Protein AF-A0AAW5NQK2-F1 (afdb_monomer_lite)

Foldseek 3Di:
DAEAEDEDAWEFQDDLVRLLVLLVVQQVPDPWKDKLVVSQVSSVVVSVVVVRTPDDPPYDYPHYGHHVVVSVSNVVSVVVCVVVQQKDWDPVDDLCNDPHRNITMITGD

Sequence (109 aa):
MIHKYGITPLAVSYTDVELKNKISNFIDLSDNEVTYKRLCHYILNEAKKEGKLKKEANTEYSEIEMLPSDATKISRILWQKIWDKEIFIDFNKNPYSSNYPNDTVFIKY

Organism: NCBI:txid674529

pLDDT: mean 90.61, std 10.1, range [53.88, 97.75]

Structure (mmCIF, N/CA/C/O backbone):
data_AF-A0AAW5NQK2-F1
#
_entry.id   AF-A0AAW5NQK2-F1
#
loop_
_atom_site.group_PDB
_atom_site.id
_atom_site.type_symbol
_atom_site.label_atom_id
_atom_site.label_alt_id
_atom_site.label_comp_id
_atom_site.label_asym_id
_atom_site.label_entity_id
_atom_site.label_seq_id
_atom_site.pdbx_PDB_ins_code
_atom_site.Cartn_x
_atom_site.Cartn_y
_atom_site.Cartn_z
_atom_site.occupancy
_atom_site.B_iso_or_equiv
_atom_site.auth_seq_id
_atom_site.auth_comp_id
_atom_site.auth_asym_id
_atom_site.auth_atom_id
_atom_site.pdbx_PDB_model_num
ATOM 1 N N . MET A 1 1 ? -20.241 12.219 22.032 1.00 82.31 1 MET A N 1
ATOM 2 C CA . MET A 1 1 ? -19.160 12.151 21.032 1.00 82.31 1 MET A CA 1
ATOM 3 C C . MET A 1 1 ? -17.846 12.053 21.790 1.00 82.31 1 MET A C 1
ATOM 5 O O . MET A 1 1 ? -17.588 12.903 22.633 1.00 82.31 1 MET A O 1
ATOM 9 N N . ILE A 1 2 ? -17.103 10.968 21.593 1.00 91.94 2 ILE A N 1
ATOM 10 C CA . ILE A 1 2 ? -15.819 10.687 22.245 1.00 91.94 2 ILE A CA 1
ATOM 11 C C . ILE A 1 2 ? -14.708 11.234 21.347 1.00 91.94 2 ILE A C 1
ATOM 13 O O . ILE A 1 2 ? -14.756 11.035 20.138 1.00 91.94 2 ILE A O 1
ATOM 17 N N . HIS A 1 3 ? -13.708 11.893 21.929 1.00 92.06 3 HIS A N 1
ATOM 18 C CA . HIS A 1 3 ? -12.531 12.365 21.201 1.00 92.06 3 HIS A CA 1
ATOM 19 C C . HIS A 1 3 ? -11.313 11.555 21.640 1.00 92.06 3 HIS A C 1
ATOM 21 O O . HIS A 1 3 ? -11.008 11.493 22.832 1.00 92.06 3 HIS A O 1
ATOM 27 N N . LYS A 1 4 ? -10.627 10.925 20.684 1.00 92.81 4 LYS A N 1
ATOM 28 C CA . LYS A 1 4 ? -9.348 10.248 20.911 1.00 92.81 4 LYS A CA 1
ATOM 29 C C . LYS A 1 4 ? -8.211 11.117 20.397 1.00 92.81 4 LYS A C 1
ATOM 31 O O . LYS A 1 4 ? -8.170 11.465 19.217 1.00 92.81 4 LYS A O 1
ATOM 36 N N . TYR A 1 5 ? -7.307 11.442 21.313 1.00 91.06 5 TYR A N 1
ATOM 37 C CA . TYR A 1 5 ? -6.113 12.230 21.048 1.00 91.06 5 TYR A CA 1
ATOM 38 C C . TYR A 1 5 ? -4.902 11.312 20.868 1.00 91.06 5 TYR A C 1
ATOM 40 O O . TYR A 1 5 ? -4.761 10.320 21.583 1.00 91.06 5 TYR A O 1
ATOM 48 N N . GLY A 1 6 ? -4.034 11.670 19.926 1.00 92.25 6 GLY A N 1
ATOM 49 C CA . GLY A 1 6 ? -2.873 10.879 19.520 1.00 92.25 6 GLY A CA 1
ATOM 50 C C . GLY A 1 6 ? -3.141 10.001 18.297 1.00 92.25 6 GLY A C 1
ATOM 51 O O . GLY A 1 6 ? -4.243 9.979 17.742 1.00 92.25 6 GLY A O 1
ATOM 52 N N . ILE A 1 7 ? -2.101 9.285 17.871 1.00 92.38 7 ILE A N 1
ATOM 53 C CA . ILE A 1 7 ? -2.146 8.403 16.704 1.00 92.38 7 ILE A CA 1
ATOM 54 C C . ILE A 1 7 ? -2.948 7.153 17.055 1.00 92.38 7 ILE A C 1
ATOM 56 O O . ILE A 1 7 ? -2.604 6.417 17.979 1.00 92.38 7 ILE A O 1
ATOM 60 N N . THR A 1 8 ? -4.023 6.907 16.306 1.00 94.38 8 THR A N 1
ATOM 61 C CA . THR A 1 8 ? -4.815 5.682 16.442 1.00 94.38 8 THR A CA 1
ATOM 62 C C . THR A 1 8 ? -4.694 4.822 15.181 1.00 94.38 8 THR A C 1
ATOM 64 O O . THR A 1 8 ? -5.105 5.271 14.106 1.00 94.38 8 THR A O 1
ATOM 67 N N . PRO A 1 9 ? -4.215 3.570 15.285 1.00 94.50 9 PRO A N 1
ATOM 68 C CA . PRO A 1 9 ? -4.229 2.644 14.164 1.00 94.50 9 PRO A CA 1
ATOM 69 C C . PRO A 1 9 ? -5.651 2.150 13.894 1.00 94.50 9 PRO A C 1
ATOM 71 O O . PRO A 1 9 ? -6.292 1.554 14.762 1.00 94.50 9 PRO A O 1
ATOM 74 N N . LEU A 1 10 ? -6.147 2.369 12.675 1.00 95.88 10 LEU A N 1
ATOM 75 C CA . LEU A 1 10 ? -7.465 1.910 12.239 1.00 95.88 10 LEU A CA 1
ATOM 76 C C . LEU A 1 10 ? -7.356 0.980 11.034 1.00 95.88 10 LEU A C 1
ATOM 78 O O . LEU A 1 10 ? -6.555 1.187 10.121 1.00 95.88 10 LEU A O 1
ATOM 82 N N . ALA A 1 11 ? -8.205 -0.047 11.026 1.00 95.88 11 ALA A N 1
ATOM 83 C CA . ALA A 1 11 ? -8.303 -0.963 9.901 1.00 95.88 11 ALA A CA 1
ATOM 84 C C . ALA A 1 11 ? -9.070 -0.324 8.739 1.00 95.88 11 ALA A C 1
ATOM 86 O O . ALA A 1 11 ? -10.113 0.314 8.943 1.00 95.88 11 ALA A O 1
ATOM 87 N N . VAL A 1 12 ? -8.607 -0.579 7.519 1.00 96.75 12 VAL A N 1
ATOM 88 C CA . VAL A 1 12 ? -9.392 -0.323 6.309 1.00 96.75 12 VAL A CA 1
ATOM 89 C C . VAL A 1 12 ? -10.301 -1.522 6.031 1.00 96.75 12 VAL A C 1
ATOM 91 O O . VAL A 1 12 ? -9.955 -2.675 6.274 1.00 96.75 12 VAL A O 1
ATOM 94 N N . SER A 1 13 ? -11.506 -1.260 5.538 1.00 96.56 13 SER A N 1
ATOM 95 C CA . SER A 1 13 ? -12.517 -2.287 5.237 1.00 96.56 13 SER A CA 1
ATOM 96 C C . SER A 1 13 ? -12.583 -2.660 3.755 1.00 96.56 13 SER A C 1
ATOM 98 O O . SER A 1 13 ? -13.538 -3.302 3.327 1.00 96.56 13 SER A O 1
ATOM 100 N N . TYR A 1 14 ? -11.566 -2.281 2.978 1.00 97.19 14 TYR A N 1
ATOM 101 C CA . TYR A 1 14 ? -11.454 -2.683 1.582 1.00 97.19 14 TYR A CA 1
ATOM 102 C C . TYR A 1 14 ? -11.354 -4.198 1.440 1.00 97.19 14 TYR A C 1
ATOM 104 O O . TYR A 1 14 ? -10.628 -4.862 2.185 1.00 97.19 14 TYR A O 1
ATOM 112 N N . THR A 1 15 ? -12.040 -4.727 0.433 1.00 96.19 15 THR A N 1
ATOM 113 C CA . THR A 1 15 ? -11.758 -6.080 -0.057 1.00 96.19 15 THR A CA 1
ATOM 114 C C . THR A 1 15 ? -10.410 -6.111 -0.784 1.00 96.19 15 THR A C 1
ATOM 116 O O . THR A 1 15 ? -9.902 -5.075 -1.219 1.00 96.19 15 THR A O 1
ATOM 119 N N . ASP A 1 16 ? -9.844 -7.303 -0.983 1.00 94.44 16 ASP A N 1
ATOM 120 C CA . ASP A 1 16 ? -8.587 -7.460 -1.727 1.00 94.44 16 ASP A CA 1
ATOM 121 C C . ASP A 1 16 ? -8.676 -6.891 -3.154 1.00 94.44 16 ASP A C 1
ATOM 123 O O . ASP A 1 16 ? -7.715 -6.301 -3.644 1.00 94.44 16 ASP A O 1
ATOM 127 N N . VAL A 1 17 ? -9.832 -7.027 -3.815 1.00 96.31 17 VAL A N 1
ATOM 128 C CA . VAL A 1 17 ? -10.067 -6.487 -5.165 1.00 96.31 17 VAL A CA 1
ATOM 129 C C . VAL A 1 17 ? -10.066 -4.960 -5.147 1.00 96.31 17 VAL A C 1
ATOM 131 O O . VAL A 1 17 ? -9.386 -4.331 -5.953 1.00 96.31 17 VAL A O 1
ATOM 134 N N . GLU A 1 18 ? -10.777 -4.348 -4.201 1.00 97.50 18 GLU A N 1
ATOM 135 C CA . GLU A 1 18 ? -10.813 -2.889 -4.066 1.00 97.50 18 GLU A CA 1
ATOM 136 C C . GLU A 1 18 ? -9.434 -2.317 -3.746 1.00 97.50 18 GLU A C 1
ATOM 138 O O . GLU A 1 18 ? -9.036 -1.302 -4.318 1.00 97.50 18 GLU A O 1
ATOM 143 N N . LEU A 1 19 ? -8.688 -2.990 -2.866 1.00 97.06 19 LEU A N 1
ATOM 144 C CA . LEU A 1 19 ? -7.342 -2.578 -2.498 1.00 97.06 19 LEU A CA 1
ATOM 145 C C . LEU A 1 19 ? -6.394 -2.661 -3.702 1.00 97.06 19 LEU A C 1
ATOM 147 O O . LEU A 1 19 ? -5.673 -1.702 -3.971 1.00 97.06 19 LEU A O 1
ATOM 151 N N . LYS A 1 20 ? -6.443 -3.753 -4.479 1.00 97.38 20 LYS A N 1
ATOM 152 C CA . LYS A 1 20 ? -5.677 -3.898 -5.731 1.00 97.38 20 LYS A CA 1
ATOM 153 C C . LYS A 1 20 ? -6.019 -2.815 -6.751 1.00 97.38 20 LYS A C 1
ATOM 155 O O . LYS A 1 20 ? -5.105 -2.237 -7.340 1.00 97.38 20 LYS A O 1
ATOM 160 N N . ASN A 1 21 ? -7.303 -2.510 -6.932 1.00 97.62 21 ASN A N 1
ATOM 161 C CA . ASN A 1 21 ? -7.746 -1.469 -7.860 1.00 97.62 21 ASN A CA 1
ATOM 162 C C . ASN A 1 21 ? -7.241 -0.091 -7.421 1.00 97.62 21 ASN A C 1
ATOM 164 O O . ASN A 1 21 ? -6.701 0.649 -8.233 1.00 97.62 21 ASN A O 1
ATOM 168 N N . LYS A 1 22 ? -7.328 0.238 -6.127 1.00 97.62 22 LYS A N 1
ATOM 169 C CA . LYS A 1 22 ? -6.817 1.511 -5.596 1.00 97.62 22 LYS A CA 1
ATOM 170 C C . LYS A 1 22 ? -5.304 1.641 -5.720 1.00 97.62 22 LYS A C 1
ATOM 172 O O . LYS A 1 22 ? -4.824 2.711 -6.079 1.00 97.62 22 LYS A O 1
ATOM 177 N N . ILE A 1 23 ? -4.562 0.565 -5.455 1.00 97.56 23 ILE A N 1
ATOM 178 C CA . ILE A 1 23 ? -3.108 0.542 -5.650 1.00 97.56 23 ILE A CA 1
ATOM 179 C C . ILE A 1 23 ? -2.769 0.754 -7.129 1.00 97.56 23 ILE A C 1
ATOM 181 O O . ILE A 1 23 ? -1.903 1.566 -7.430 1.00 97.56 23 ILE A O 1
ATOM 185 N N . SER A 1 24 ? -3.468 0.074 -8.041 1.00 96.50 24 SER A N 1
ATOM 186 C CA . SER A 1 24 ? -3.246 0.219 -9.487 1.00 96.50 24 SER A CA 1
ATOM 187 C C . SER A 1 24 ? -3.558 1.640 -9.955 1.00 96.50 24 SER A C 1
ATOM 189 O O . SER A 1 24 ? -2.687 2.281 -10.522 1.00 96.50 24 SER A O 1
ATOM 191 N N . ASN A 1 25 ? -4.714 2.193 -9.574 1.00 96.19 25 ASN A N 1
ATOM 192 C CA . ASN A 1 25 ? -5.080 3.575 -9.894 1.00 96.19 25 ASN A CA 1
ATOM 193 C C . ASN A 1 25 ? -4.042 4.586 -9.382 1.00 96.19 25 ASN A C 1
ATOM 195 O O . ASN A 1 25 ? -3.702 5.534 -10.083 1.00 96.19 25 ASN A O 1
ATOM 199 N N . PHE A 1 26 ? -3.532 4.405 -8.158 1.00 96.31 26 PHE A N 1
ATOM 200 C CA . PHE A 1 26 ? -2.491 5.277 -7.613 1.00 96.31 26 PHE A CA 1
ATOM 201 C C . PHE A 1 26 ? -1.194 5.199 -8.421 1.00 96.31 26 PHE A C 1
ATOM 203 O O . PHE A 1 26 ? -0.581 6.230 -8.700 1.00 96.31 26 PHE A O 1
ATOM 210 N N . ILE A 1 27 ? -0.778 3.983 -8.786 1.00 95.12 27 ILE A N 1
ATOM 211 C CA . ILE A 1 27 ? 0.393 3.770 -9.635 1.00 95.12 27 ILE A CA 1
ATOM 212 C C . ILE A 1 27 ? 0.156 4.455 -10.981 1.00 95.12 27 ILE A C 1
ATOM 214 O O . ILE A 1 27 ? 0.954 5.308 -11.348 1.00 95.12 27 ILE A O 1
ATOM 218 N N . ASP A 1 28 ? -0.955 4.188 -11.666 1.00 93.00 28 ASP A N 1
ATOM 219 C CA . ASP A 1 28 ? -1.267 4.742 -12.990 1.00 93.00 28 ASP A CA 1
ATOM 220 C C . ASP A 1 28 ? -1.237 6.275 -13.010 1.00 93.00 28 ASP A C 1
ATOM 222 O O . ASP A 1 28 ? -0.613 6.858 -13.895 1.00 93.00 28 ASP A O 1
ATOM 226 N N . LEU A 1 29 ? -1.806 6.921 -11.987 1.00 92.00 29 LEU A N 1
ATOM 227 C CA . LEU A 1 29 ? -1.824 8.381 -11.833 1.00 92.00 29 LEU A CA 1
ATOM 228 C C . LEU A 1 29 ? -0.470 8.997 -11.437 1.0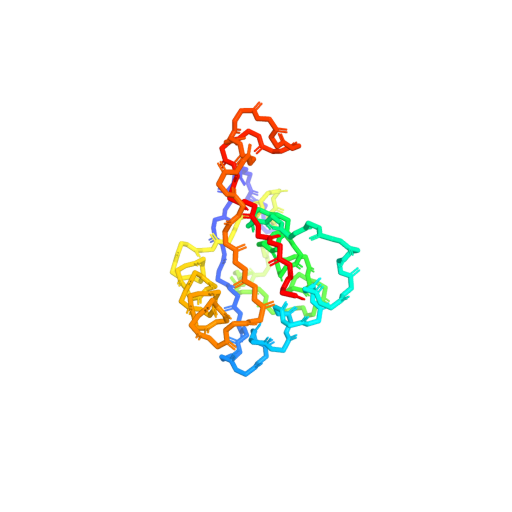0 92.00 29 LEU A C 1
ATOM 230 O O . LEU A 1 29 ? -0.329 10.217 -11.470 1.00 92.00 29 LEU A O 1
ATOM 234 N N . SER A 1 30 ? 0.506 8.197 -11.005 1.00 88.88 30 SER A N 1
ATOM 235 C CA . SER A 1 30 ? 1.819 8.703 -10.592 1.00 88.88 30 SER A CA 1
ATOM 236 C C . SER A 1 30 ? 2.721 8.913 -11.806 1.00 88.88 30 SER A C 1
ATOM 238 O O . SER A 1 30 ? 2.931 7.977 -12.567 1.00 88.88 30 SER A O 1
ATOM 240 N N . ASP A 1 31 ? 3.301 10.102 -11.973 1.00 79.00 31 ASP A N 1
ATOM 241 C CA . ASP A 1 31 ? 4.048 10.431 -13.197 1.00 79.00 31 ASP A CA 1
ATOM 242 C C . ASP A 1 31 ? 5.282 9.544 -13.428 1.00 79.00 31 ASP A C 1
ATOM 244 O O . ASP A 1 31 ? 5.496 9.118 -14.553 1.00 79.00 31 ASP A O 1
ATOM 248 N N . ASN A 1 32 ? 6.070 9.231 -12.387 1.00 73.06 32 ASN A N 1
ATOM 249 C CA . ASN A 1 32 ? 7.264 8.368 -12.504 1.00 73.06 32 ASN A CA 1
ATOM 250 C C . ASN A 1 32 ? 7.616 7.616 -11.209 1.00 73.06 32 ASN A C 1
ATOM 252 O O . ASN A 1 32 ? 7.997 6.450 -11.254 1.00 73.06 32 ASN A O 1
ATOM 256 N N . GLU A 1 33 ? 7.482 8.270 -10.051 1.00 87.50 33 GLU A N 1
ATOM 257 C CA . GLU A 1 33 ? 7.878 7.708 -8.755 1.00 87.50 33 GLU A CA 1
ATOM 258 C C . GLU A 1 33 ? 6.658 7.422 -7.873 1.00 87.50 33 GLU A C 1
ATOM 260 O O . GLU A 1 33 ? 5.868 8.315 -7.544 1.00 87.50 33 GLU A O 1
ATOM 265 N N . VAL A 1 34 ? 6.547 6.173 -7.431 1.00 90.62 34 VAL A N 1
ATOM 266 C CA . VAL A 1 34 ? 5.571 5.708 -6.445 1.00 90.62 34 VAL A CA 1
ATOM 267 C C . VAL A 1 34 ? 6.315 5.457 -5.144 1.00 90.62 34 VAL A C 1
ATOM 269 O O . VAL A 1 34 ? 7.224 4.640 -5.105 1.00 90.62 34 VAL A O 1
ATOM 272 N N . THR A 1 35 ? 5.940 6.129 -4.056 1.00 91.69 35 THR A N 1
ATOM 273 C CA . THR A 1 35 ? 6.535 5.846 -2.740 1.00 91.69 35 THR A CA 1
ATOM 274 C C . THR A 1 35 ? 5.558 5.089 -1.851 1.00 91.69 35 THR A C 1
ATOM 276 O O . THR A 1 35 ? 4.343 5.324 -1.908 1.00 91.69 35 THR A O 1
ATOM 279 N N . TYR A 1 36 ? 6.071 4.174 -1.026 1.00 92.94 36 TYR A N 1
ATOM 280 C CA . TYR A 1 36 ? 5.239 3.341 -0.159 1.00 92.94 36 TYR A CA 1
ATOM 281 C C . TYR A 1 36 ? 4.395 4.186 0.804 1.00 92.94 36 TYR A C 1
ATOM 283 O O . TYR A 1 36 ? 3.186 3.968 0.919 1.00 92.94 36 TYR A O 1
ATOM 291 N N . LYS A 1 37 ? 4.982 5.203 1.450 1.00 91.25 37 LYS A N 1
ATOM 292 C CA . LYS A 1 37 ? 4.226 6.069 2.372 1.00 91.25 37 LYS A CA 1
ATOM 293 C C . LYS A 1 37 ? 3.149 6.878 1.656 1.00 91.25 37 LYS A C 1
ATOM 295 O O . LYS A 1 37 ? 2.041 6.981 2.182 1.00 91.25 37 LYS A O 1
ATOM 300 N N . ARG A 1 38 ? 3.417 7.411 0.453 1.00 91.94 38 ARG A N 1
ATOM 301 C CA . ARG A 1 38 ? 2.391 8.128 -0.333 1.00 91.94 38 ARG A CA 1
ATOM 302 C C . ARG A 1 38 ? 1.233 7.211 -0.703 1.00 91.94 38 ARG A C 1
ATOM 304 O O . ARG A 1 38 ? 0.087 7.635 -0.588 1.00 91.94 38 ARG A O 1
ATOM 311 N N . LEU A 1 39 ? 1.520 5.965 -1.079 1.00 95.12 39 LEU A N 1
ATOM 312 C CA . LEU A 1 39 ? 0.491 4.970 -1.366 1.00 95.12 39 LEU A CA 1
ATOM 313 C C . LEU A 1 39 ? -0.362 4.662 -0.125 1.00 95.12 39 LEU A C 1
ATOM 315 O O . LEU A 1 39 ? -1.590 4.698 -0.196 1.00 95.12 39 LEU A O 1
ATOM 319 N N . CYS A 1 40 ? 0.265 4.407 1.026 1.00 94.81 40 CYS A N 1
ATOM 320 C CA . CYS A 1 40 ? -0.451 4.151 2.278 1.00 94.81 40 CYS A CA 1
ATOM 321 C C . CYS A 1 40 ? -1.318 5.348 2.697 1.00 94.81 40 CYS A C 1
ATOM 323 O O . CYS A 1 40 ? -2.486 5.167 3.043 1.00 94.81 40 CYS A O 1
ATOM 325 N N 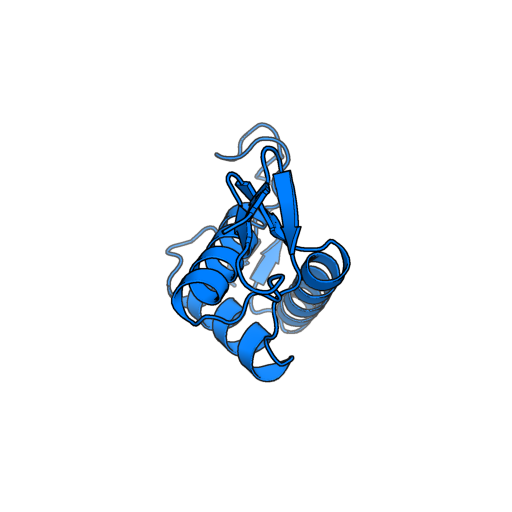. HIS A 1 41 ? -0.786 6.572 2.608 1.00 93.25 41 HIS A N 1
ATOM 326 C CA . HIS A 1 41 ? -1.549 7.796 2.866 1.00 93.25 41 HIS A CA 1
ATOM 327 C C . HIS A 1 41 ? -2.711 7.973 1.889 1.00 93.25 41 HIS A C 1
ATOM 329 O O . HIS A 1 41 ? -3.809 8.336 2.310 1.00 93.25 41 HIS A O 1
ATOM 335 N N . TYR A 1 42 ? -2.497 7.703 0.600 1.00 95.31 42 TYR A N 1
ATOM 336 C CA . TYR A 1 42 ? -3.553 7.745 -0.405 1.00 95.31 42 TYR A CA 1
ATOM 337 C C . TYR A 1 42 ? -4.689 6.779 -0.046 1.00 95.31 42 TYR A C 1
ATOM 339 O O . TYR A 1 42 ? -5.835 7.205 0.082 1.00 95.31 42 TYR A O 1
ATOM 347 N N . ILE A 1 43 ? -4.375 5.509 0.222 1.00 97.19 43 ILE A N 1
ATOM 348 C CA . ILE A 1 43 ? -5.370 4.489 0.584 1.00 97.19 43 ILE A CA 1
ATOM 349 C C . ILE A 1 43 ? -6.130 4.879 1.857 1.00 97.19 43 ILE A C 1
ATOM 351 O O . ILE A 1 43 ? -7.354 4.739 1.907 1.00 97.19 43 ILE A O 1
ATOM 355 N N . LEU A 1 44 ? -5.4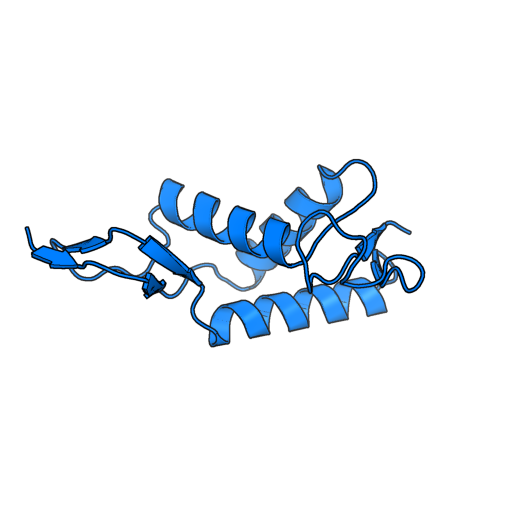27 5.387 2.873 1.00 95.81 44 LEU A N 1
ATOM 356 C CA . LEU A 1 44 ? -6.036 5.804 4.135 1.00 95.81 44 LEU A CA 1
ATOM 357 C C . LEU A 1 44 ? -6.979 7.003 3.948 1.00 95.81 44 LEU A C 1
ATOM 359 O O . LEU A 1 44 ? -8.085 7.012 4.492 1.00 95.81 44 LEU A O 1
ATOM 363 N N . ASN A 1 45 ? -6.578 7.988 3.140 1.00 94.69 45 ASN A N 1
ATOM 364 C CA . ASN A 1 45 ? -7.405 9.150 2.819 1.00 94.69 45 ASN A CA 1
ATOM 365 C C . ASN A 1 45 ? -8.655 8.759 2.031 1.00 94.69 45 ASN A C 1
ATOM 367 O O . ASN A 1 45 ? -9.748 9.226 2.349 1.00 94.69 45 ASN A O 1
ATOM 371 N N . GLU A 1 46 ? -8.520 7.871 1.049 1.00 96.88 46 GLU A N 1
ATOM 372 C CA . GLU A 1 46 ? -9.666 7.342 0.312 1.00 96.88 46 GLU A CA 1
ATOM 373 C C . GLU A 1 46 ? -10.598 6.560 1.246 1.00 96.88 46 GLU A C 1
ATOM 375 O O . GLU A 1 46 ? -11.803 6.793 1.245 1.00 96.88 46 GLU A O 1
ATOM 380 N N . ALA A 1 47 ? -10.054 5.719 2.137 1.00 96.56 47 ALA A N 1
ATOM 381 C CA . ALA A 1 47 ? -10.865 4.992 3.117 1.00 96.56 47 ALA A CA 1
ATOM 382 C C . ALA A 1 47 ? -11.629 5.942 4.044 1.00 96.56 47 ALA A C 1
ATOM 384 O O . ALA A 1 47 ? -12.778 5.679 4.397 1.00 96.56 47 ALA A O 1
ATOM 385 N N . LYS A 1 48 ? -11.010 7.062 4.433 1.00 93.94 48 LYS A N 1
ATOM 386 C CA . LYS A 1 48 ? -11.659 8.091 5.246 1.00 93.94 48 LYS A CA 1
ATOM 387 C C . LYS A 1 48 ? -12.829 8.739 4.503 1.00 93.94 48 LYS A C 1
ATOM 389 O O . LYS A 1 48 ? -13.895 8.865 5.102 1.00 93.94 48 LYS A O 1
ATOM 394 N N . LYS A 1 49 ? -12.639 9.131 3.238 1.00 94.88 49 LYS A N 1
ATOM 395 C CA . LYS A 1 49 ? -13.681 9.755 2.400 1.00 94.88 49 LYS A CA 1
ATOM 396 C C . LYS A 1 49 ? -14.847 8.806 2.125 1.00 94.88 49 LYS A C 1
ATOM 398 O O . LYS A 1 49 ? -15.994 9.226 2.168 1.00 94.88 49 LYS A O 1
ATOM 403 N N . GLU A 1 50 ? -14.549 7.532 1.889 1.00 96.56 50 GLU A N 1
ATOM 404 C CA . GLU A 1 50 ? -15.540 6.502 1.550 1.00 96.56 50 GLU A CA 1
ATOM 405 C C . GLU A 1 50 ? -16.225 5.874 2.773 1.00 96.56 50 GLU A C 1
ATOM 407 O O . GLU A 1 50 ? -17.034 4.962 2.625 1.00 96.56 50 GLU A O 1
ATOM 412 N N . GLY A 1 51 ? -15.891 6.303 3.995 1.00 95.12 51 GLY A N 1
ATOM 413 C CA . GLY A 1 51 ? -16.437 5.694 5.213 1.00 95.12 51 GLY A CA 1
ATOM 414 C C . GLY A 1 51 ? -15.956 4.257 5.456 1.00 95.12 51 GLY A C 1
ATOM 415 O O . GLY A 1 51 ? -16.572 3.516 6.213 1.00 95.12 51 GLY A O 1
ATOM 416 N N . LYS A 1 52 ? -14.833 3.862 4.848 1.00 96.69 52 LYS A N 1
ATOM 417 C CA . LYS A 1 52 ? -14.256 2.512 4.911 1.00 96.69 52 LYS A CA 1
ATOM 418 C C . LYS A 1 52 ? -13.201 2.319 5.996 1.00 96.69 52 LYS A C 1
ATOM 420 O O . LYS A 1 52 ? -12.478 1.323 5.972 1.00 96.69 52 LYS A O 1
ATOM 425 N N . LEU A 1 53 ? -13.128 3.218 6.971 1.00 95.94 53 LEU A N 1
ATOM 426 C CA . LEU A 1 53 ? -12.346 3.015 8.190 1.00 95.94 53 LEU A CA 1
ATOM 427 C C . LEU A 1 53 ? -13.212 2.355 9.261 1.00 95.94 53 LEU A C 1
ATOM 429 O O . LEU A 1 53 ? -14.299 2.847 9.564 1.00 95.94 53 LEU A O 1
ATOM 433 N N . LYS A 1 54 ? -12.716 1.279 9.877 1.00 95.06 54 LYS A N 1
ATOM 434 C CA . LYS A 1 54 ? -13.387 0.652 11.023 1.00 95.06 54 LYS A CA 1
ATOM 435 C C . LYS A 1 54 ? -13.216 1.534 12.258 1.00 95.06 54 LYS A C 1
ATOM 437 O O . LYS A 1 54 ? -12.204 1.451 12.945 1.00 95.06 54 LYS A O 1
ATOM 442 N N . LYS A 1 55 ? -14.198 2.400 12.498 1.00 93.00 55 LYS A N 1
ATOM 443 C CA . LYS A 1 55 ? -14.241 3.335 13.628 1.00 93.00 55 LYS A CA 1
ATOM 444 C C . LYS A 1 55 ? -15.147 2.818 14.738 1.00 93.00 55 LYS A C 1
ATOM 446 O O . LYS A 1 55 ? -16.112 2.102 14.483 1.00 93.00 55 LYS A O 1
ATOM 451 N N . GLU A 1 56 ? -14.861 3.240 15.962 1.00 92.31 56 GLU A N 1
ATOM 452 C CA . GLU A 1 56 ? -15.803 3.114 17.072 1.00 92.31 56 GLU A CA 1
ATOM 453 C C . GLU A 1 56 ? -17.003 4.046 16.863 1.00 92.31 56 GLU A C 1
ATOM 455 O O . GLU A 1 56 ? -16.880 5.139 16.301 1.00 92.31 56 GLU A O 1
ATOM 460 N N . ALA A 1 57 ? -18.177 3.611 17.322 1.00 90.62 57 ALA A N 1
ATOM 461 C CA . ALA A 1 57 ? -19.385 4.419 17.248 1.00 90.62 57 ALA A CA 1
ATOM 462 C C . ALA A 1 57 ? -19.231 5.705 18.075 1.00 90.62 57 ALA A C 1
ATOM 464 O O . ALA A 1 57 ? -18.774 5.666 19.215 1.00 90.62 57 ALA A O 1
ATOM 465 N N . ASN A 1 58 ? -19.673 6.837 17.518 1.00 91.12 58 ASN A N 1
ATOM 466 C CA . ASN A 1 58 ? -19.627 8.156 18.159 1.00 91.12 58 ASN A CA 1
ATOM 467 C C . ASN A 1 58 ? -18.218 8.644 18.555 1.00 91.12 58 ASN A C 1
ATOM 469 O O . ASN A 1 58 ? -18.118 9.453 19.483 1.00 91.12 58 ASN A O 1
ATOM 473 N N . THR A 1 59 ? -17.164 8.199 17.858 1.00 92.56 59 THR A N 1
ATOM 474 C CA . THR A 1 59 ? -15.766 8.566 18.146 1.00 92.56 59 THR A CA 1
ATOM 475 C C . THR A 1 59 ? -15.117 9.358 17.009 1.00 92.56 59 THR A C 1
ATOM 477 O O . THR A 1 59 ? -15.148 8.949 15.846 1.00 92.56 59 THR A O 1
ATOM 480 N N . GLU A 1 60 ? -14.465 10.464 17.364 1.00 91.88 60 GLU A N 1
ATOM 481 C CA . GLU A 1 60 ? -13.565 11.225 16.498 1.00 91.88 60 GLU A CA 1
ATOM 482 C C . GLU A 1 60 ? -12.106 11.007 16.904 1.00 91.88 60 GLU A C 1
ATOM 484 O O . GLU A 1 60 ? -11.782 10.853 18.082 1.00 91.88 60 GLU A O 1
ATOM 489 N N . TYR A 1 61 ? -11.221 10.989 15.910 1.00 92.62 61 TYR A N 1
ATOM 490 C CA . TYR A 1 61 ? -9.799 10.700 16.077 1.00 92.62 61 TYR A CA 1
ATOM 491 C C . TYR A 1 61 ? -8.995 11.895 15.576 1.00 92.62 61 TYR A C 1
ATOM 493 O O . TYR A 1 61 ? -9.222 12.339 14.446 1.00 92.62 61 TYR A O 1
ATOM 501 N N . SER A 1 62 ? -8.059 12.394 16.387 1.00 91.25 62 SER A N 1
ATOM 502 C CA . SER A 1 62 ? -7.182 13.500 15.986 1.00 91.25 62 SER A CA 1
ATOM 503 C C . SER A 1 62 ? -6.229 13.083 14.870 1.00 91.25 62 SER A C 1
ATOM 505 O O . SER A 1 62 ? -6.075 13.793 13.881 1.00 91.25 62 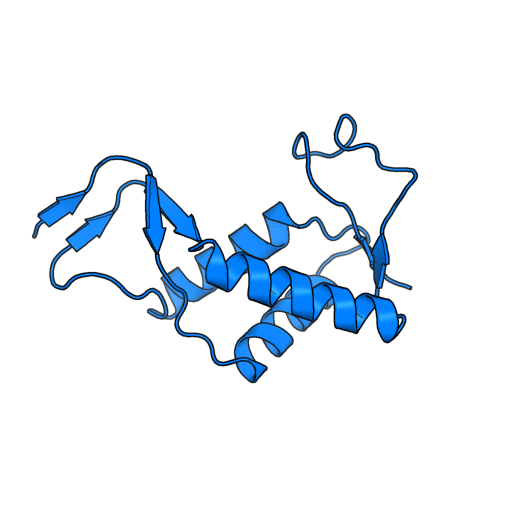SER A O 1
ATOM 507 N N . GLU A 1 63 ? -5.626 11.902 15.013 1.00 91.56 63 GLU A N 1
ATOM 508 C CA . GLU A 1 63 ? -4.681 11.338 14.059 1.00 91.56 63 GLU A CA 1
ATOM 509 C C . GLU A 1 63 ? -4.993 9.859 13.846 1.00 91.56 63 GLU A C 1
ATOM 511 O O . GLU A 1 63 ? -5.324 9.119 14.776 1.00 91.56 63 GLU A O 1
ATOM 516 N N . ILE A 1 64 ? -4.923 9.435 12.588 1.00 92.94 64 ILE A N 1
ATOM 517 C CA . ILE A 1 64 ? -5.210 8.065 12.179 1.00 92.94 64 ILE A CA 1
ATOM 518 C C . ILE A 1 64 ? -4.003 7.563 11.407 1.00 92.94 64 ILE A C 1
ATOM 520 O O . ILE A 1 64 ? -3.543 8.230 10.481 1.00 92.94 64 ILE A O 1
ATOM 524 N N . GLU A 1 65 ? -3.556 6.361 11.741 1.00 93.50 65 GLU A N 1
ATOM 525 C CA . GLU A 1 65 ? -2.636 5.593 10.913 1.00 93.50 65 GLU A CA 1
ATOM 526 C C . GLU A 1 65 ? -3.296 4.295 10.444 1.00 93.50 65 GLU A C 1
ATOM 528 O O . GLU A 1 65 ? -4.328 3.856 10.963 1.00 93.50 65 GLU A O 1
ATOM 533 N N . MET A 1 66 ? -2.711 3.681 9.422 1.00 94.06 66 MET A N 1
ATOM 534 C CA . MET A 1 66 ? -3.180 2.398 8.921 1.00 94.06 66 MET A CA 1
ATOM 535 C C . MET A 1 66 ? -2.778 1.276 9.877 1.00 94.06 66 MET A C 1
ATOM 537 O O . MET A 1 66 ? -1.628 1.200 10.305 1.00 94.06 66 MET A O 1
ATOM 541 N N . LEU A 1 67 ? -3.704 0.359 10.155 1.00 95.75 67 LEU A N 1
ATOM 542 C CA . LEU A 1 67 ? -3.399 -0.837 10.932 1.00 95.75 67 LEU A CA 1
ATOM 543 C C . LEU A 1 67 ? -2.249 -1.647 10.277 1.00 95.75 67 LEU A C 1
ATOM 545 O O . LEU A 1 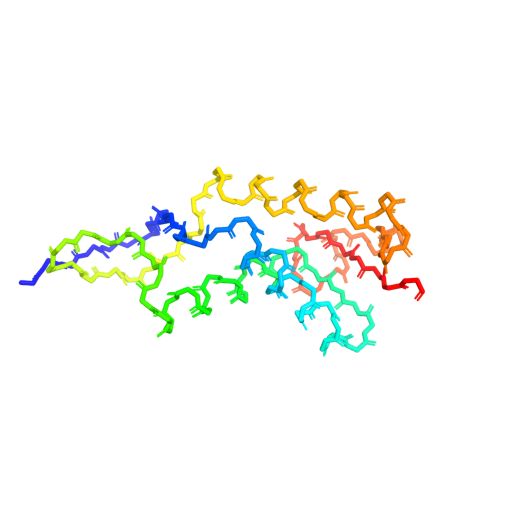67 ? -2.295 -1.891 9.065 1.00 95.75 67 LEU A O 1
ATOM 549 N N . PRO A 1 68 ? -1.252 -2.143 11.041 1.00 93.12 68 PRO A N 1
ATOM 550 C CA . PRO A 1 68 ? -0.083 -2.837 10.480 1.00 93.12 68 PRO A CA 1
ATOM 551 C C . PRO A 1 68 ? -0.402 -4.061 9.605 1.00 93.12 68 PRO A C 1
ATOM 553 O O . PRO A 1 68 ? 0.323 -4.378 8.658 1.00 93.12 68 PRO A O 1
ATOM 556 N N . SER A 1 69 ? -1.503 -4.758 9.893 1.00 94.50 69 SER A N 1
ATOM 557 C CA . SER A 1 69 ? -1.951 -5.903 9.096 1.00 94.50 69 SER A CA 1
ATOM 558 C C . SER A 1 69 ? -2.434 -5.496 7.702 1.00 94.50 69 SER A C 1
ATOM 560 O O . SER A 1 69 ? -2.179 -6.218 6.738 1.00 94.50 69 SER A O 1
ATOM 562 N N . ASP A 1 70 ? -3.073 -4.334 7.563 1.00 95.75 70 ASP A N 1
ATOM 563 C CA . ASP A 1 70 ? -3.485 -3.801 6.264 1.00 95.75 70 ASP A CA 1
ATOM 564 C C . ASP A 1 70 ? -2.287 -3.250 5.486 1.00 95.75 70 ASP A C 1
ATOM 566 O O . ASP A 1 70 ? -2.176 -3.494 4.284 1.00 95.75 70 ASP A O 1
ATOM 570 N N . ALA A 1 71 ? -1.323 -2.634 6.178 1.00 93.56 71 ALA A N 1
ATOM 571 C CA . ALA A 1 71 ? -0.042 -2.259 5.581 1.00 93.56 71 ALA A CA 1
ATOM 572 C C . ALA A 1 71 ? 0.676 -3.490 4.986 1.00 93.56 71 ALA A C 1
ATOM 574 O O . ALA A 1 71 ? 1.125 -3.468 3.842 1.00 93.56 71 ALA A O 1
ATOM 575 N N . THR A 1 72 ? 0.669 -4.621 5.700 1.00 94.94 72 THR A N 1
ATOM 576 C CA . THR A 1 72 ? 1.242 -5.887 5.207 1.00 94.94 72 THR A CA 1
ATOM 577 C C . THR A 1 72 ? 0.513 -6.416 3.962 1.00 94.94 72 THR A C 1
ATOM 579 O O . THR A 1 72 ? 1.148 -6.963 3.056 1.00 94.94 72 THR A O 1
ATOM 582 N N . LYS A 1 73 ? -0.815 -6.249 3.863 1.00 96.25 73 LYS A N 1
ATOM 583 C CA . LYS A 1 73 ? -1.565 -6.604 2.642 1.00 96.25 73 LYS A CA 1
ATOM 584 C C . LYS A 1 73 ? -1.125 -5.756 1.451 1.00 96.25 73 LYS A C 1
ATOM 586 O O . LYS A 1 73 ? -0.939 -6.305 0.367 1.00 96.25 73 LYS A O 1
ATOM 591 N N . ILE A 1 74 ? -0.910 -4.455 1.653 1.00 96.69 74 ILE A N 1
ATOM 592 C CA . ILE A 1 74 ? -0.378 -3.568 0.609 1.00 96.69 74 ILE A CA 1
ATOM 593 C C . ILE A 1 74 ? 1.003 -4.051 0.167 1.00 96.69 74 ILE A C 1
ATOM 595 O O . ILE A 1 74 ? 1.223 -4.201 -1.033 1.00 96.69 74 ILE A O 1
ATOM 599 N N . SER A 1 75 ? 1.902 -4.378 1.104 1.00 95.75 75 SER A N 1
ATOM 600 C CA . SER A 1 75 ? 3.227 -4.921 0.769 1.00 95.75 75 SER A CA 1
ATOM 601 C C . SER A 1 75 ? 3.135 -6.187 -0.089 1.00 95.75 75 SER A C 1
ATOM 603 O O . SER A 1 75 ? 3.866 -6.319 -1.066 1.00 95.75 75 SER A O 1
ATOM 605 N N . ARG A 1 76 ? 2.201 -7.099 0.216 1.00 97.31 76 ARG A N 1
ATOM 606 C CA . ARG A 1 76 ? 1.972 -8.314 -0.587 1.00 97.31 76 ARG A CA 1
ATOM 607 C C . ARG A 1 76 ? 1.459 -8.009 -1.995 1.00 97.31 76 ARG A C 1
ATOM 609 O O . ARG A 1 76 ? 1.874 -8.669 -2.941 1.00 97.31 76 ARG A O 1
ATOM 616 N N . ILE A 1 77 ? 0.568 -7.029 -2.143 1.00 97.75 77 ILE A N 1
ATOM 617 C CA . ILE A 1 77 ? 0.059 -6.620 -3.460 1.00 97.75 77 ILE A CA 1
ATOM 618 C C . ILE A 1 77 ? 1.172 -5.966 -4.285 1.00 97.75 77 ILE A C 1
ATOM 620 O O . ILE A 1 77 ? 1.317 -6.288 -5.460 1.00 97.75 77 ILE A O 1
ATOM 624 N N . LEU A 1 78 ? 1.985 -5.099 -3.678 1.00 97.06 78 LEU A N 1
ATOM 625 C CA . LEU A 1 78 ? 3.150 -4.510 -4.342 1.00 97.06 78 LEU A CA 1
ATOM 626 C C . LEU A 1 78 ? 4.153 -5.580 -4.773 1.00 97.06 78 LEU A C 1
ATOM 628 O O . LEU A 1 78 ? 4.653 -5.523 -5.889 1.00 97.06 78 LEU A O 1
ATOM 632 N N . TRP A 1 79 ? 4.398 -6.585 -3.929 1.00 97.56 79 TRP A N 1
ATOM 633 C CA . TRP A 1 79 ? 5.256 -7.712 -4.285 1.00 97.56 79 TRP A CA 1
ATOM 634 C C . TRP A 1 79 ? 4.744 -8.471 -5.513 1.00 97.56 79 TRP A C 1
ATOM 636 O O . TRP A 1 79 ? 5.524 -8.794 -6.405 1.00 97.56 79 TRP A O 1
ATOM 646 N N . GLN A 1 80 ? 3.431 -8.698 -5.598 1.00 97.62 80 GLN A N 1
ATOM 647 C CA . GLN A 1 80 ? 2.824 -9.301 -6.783 1.00 97.62 80 GLN A CA 1
ATOM 648 C C . GLN A 1 80 ? 3.031 -8.425 -8.028 1.00 97.62 80 GLN A C 1
ATOM 650 O O . GLN A 1 80 ? 3.450 -8.934 -9.058 1.00 97.62 80 GLN A O 1
ATOM 655 N N . LYS A 1 81 ? 2.846 -7.104 -7.922 1.00 96.44 81 LYS A N 1
ATOM 656 C CA . LYS A 1 81 ? 3.099 -6.175 -9.038 1.00 96.44 81 LYS A CA 1
ATOM 657 C C . LYS A 1 81 ? 4.564 -6.142 -9.487 1.00 96.44 81 LYS A C 1
ATOM 659 O O . LYS A 1 81 ? 4.833 -5.974 -10.673 1.00 96.44 81 LYS A O 1
ATOM 664 N N . ILE A 1 82 ? 5.508 -6.324 -8.560 1.00 96.25 82 ILE A N 1
ATOM 665 C CA . ILE A 1 82 ? 6.932 -6.494 -8.889 1.00 96.25 82 ILE A CA 1
ATOM 666 C C . ILE A 1 82 ? 7.146 -7.785 -9.675 1.00 96.25 82 ILE A C 1
ATOM 668 O O . ILE A 1 82 ? 7.822 -7.782 -10.701 1.00 96.25 82 ILE A O 1
ATOM 672 N N . TRP A 1 83 ? 6.552 -8.886 -9.212 1.00 97.56 83 TRP A N 1
ATOM 673 C CA . TRP A 1 83 ? 6.631 -10.175 -9.895 1.00 97.56 83 TRP A CA 1
ATOM 674 C C . TRP A 1 83 ? 6.056 -10.119 -11.316 1.00 97.56 83 TRP A C 1
ATOM 676 O O . TRP A 1 83 ? 6.651 -10.655 -12.252 1.00 97.56 83 TRP A O 1
ATOM 686 N N . ASP A 1 84 ? 4.946 -9.402 -11.478 1.00 97.06 84 ASP A N 1
ATOM 687 C CA . ASP A 1 84 ? 4.254 -9.205 -12.753 1.00 97.06 84 ASP A CA 1
ATOM 688 C C . ASP A 1 84 ? 4.942 -8.166 -13.660 1.00 97.06 84 ASP A C 1
ATOM 690 O O . ASP A 1 84 ? 4.489 -7.924 -14.776 1.00 97.06 84 ASP A O 1
ATOM 694 N N . LYS A 1 85 ? 6.073 -7.593 -13.220 1.00 96.19 85 LYS A N 1
ATOM 695 C CA . LYS A 1 85 ? 6.861 -6.581 -13.941 1.00 96.19 85 LYS A CA 1
ATOM 696 C C . LYS A 1 85 ? 6.059 -5.326 -14.300 1.00 96.19 85 LYS A C 1
ATOM 698 O O . LYS A 1 85 ? 6.244 -4.748 -15.365 1.00 96.19 85 LYS A O 1
ATOM 703 N N . GLU A 1 86 ? 5.179 -4.888 -13.405 1.00 94.62 86 GLU A N 1
ATOM 704 C CA . GLU A 1 86 ? 4.476 -3.604 -13.540 1.00 94.62 86 GLU A CA 1
ATOM 705 C C . GLU A 1 86 ? 5.264 -2.457 -12.893 1.00 94.62 86 GLU A C 1
ATOM 707 O O . GLU A 1 86 ? 5.279 -1.333 -13.390 1.00 94.62 86 GLU A O 1
ATOM 712 N N . ILE A 1 87 ? 5.952 -2.753 -11.785 1.00 95.12 87 ILE A N 1
ATOM 713 C CA . ILE A 1 87 ? 6.817 -1.820 -11.054 1.00 95.12 87 ILE A CA 1
ATOM 714 C C . ILE A 1 87 ? 8.094 -2.522 -10.579 1.00 95.12 87 ILE A C 1
ATOM 716 O O . ILE A 1 87 ? 8.103 -3.735 -10.395 1.00 95.12 87 ILE A O 1
ATOM 720 N N . PHE A 1 88 ? 9.152 -1.774 -10.285 1.00 93.62 88 PHE A N 1
ATOM 721 C CA . PHE A 1 88 ? 10.357 -2.287 -9.628 1.00 93.62 88 PHE A CA 1
ATOM 722 C C . PHE A 1 88 ? 10.842 -1.332 -8.534 1.00 93.62 88 PHE A C 1
ATOM 724 O O . PHE A 1 88 ? 10.482 -0.157 -8.520 1.00 93.62 88 PHE A O 1
ATOM 731 N N . ILE A 1 89 ? 11.641 -1.840 -7.592 1.00 91.81 89 ILE A N 1
ATOM 732 C CA . ILE A 1 89 ? 12.236 -1.028 -6.520 1.00 91.81 89 ILE A CA 1
ATOM 733 C C . ILE A 1 89 ? 13.380 -0.195 -7.104 1.00 91.81 89 ILE A C 1
ATOM 735 O O . ILE A 1 89 ? 14.304 -0.749 -7.702 1.00 91.81 89 ILE A O 1
ATOM 739 N N . ASP A 1 90 ? 13.348 1.119 -6.888 1.00 89.38 90 ASP A N 1
ATOM 740 C CA . ASP A 1 90 ? 14.462 1.993 -7.246 1.00 89.38 90 ASP A CA 1
ATOM 741 C C . ASP A 1 90 ? 15.596 1.859 -6.223 1.00 89.38 90 ASP A C 1
ATOM 743 O O . ASP A 1 90 ? 15.558 2.448 -5.143 1.00 89.38 90 ASP A O 1
ATOM 747 N N . PHE A 1 91 ? 16.631 1.095 -6.566 1.00 84.62 91 PHE A N 1
ATOM 748 C CA . PHE A 1 91 ? 17.813 0.954 -5.714 1.00 84.62 91 PHE A CA 1
ATOM 749 C C . PHE A 1 91 ? 18.731 2.189 -5.725 1.00 84.62 91 PHE A C 1
ATOM 751 O O . PHE A 1 91 ? 19.574 2.318 -4.837 1.00 84.62 91 PHE A O 1
ATOM 758 N N . ASN A 1 92 ? 18.593 3.097 -6.701 1.00 81.44 92 ASN A N 1
ATOM 759 C CA . ASN A 1 92 ? 19.367 4.340 -6.765 1.00 81.44 92 ASN A CA 1
ATOM 760 C C . ASN A 1 92 ? 18.809 5.402 -5.801 1.00 81.44 92 ASN A C 1
ATOM 762 O O . ASN A 1 92 ? 19.539 6.265 -5.304 1.00 81.44 92 ASN A O 1
ATOM 766 N N . LYS A 1 93 ? 17.512 5.330 -5.487 1.00 72.56 93 LYS A N 1
ATOM 767 C CA . LYS A 1 93 ? 16.878 6.173 -4.470 1.00 72.56 93 LYS A CA 1
ATOM 768 C C . LYS A 1 93 ? 17.098 5.570 -3.087 1.00 72.56 93 LYS A C 1
ATOM 770 O O . LYS A 1 93 ? 16.382 4.684 -2.630 1.00 72.56 93 LYS A O 1
ATOM 775 N N . ASN A 1 94 ? 18.113 6.082 -2.400 1.00 59.44 94 ASN A N 1
ATOM 776 C CA . ASN A 1 94 ? 18.369 5.755 -1.006 1.00 59.44 94 ASN A CA 1
ATOM 777 C C . ASN A 1 94 ? 17.235 6.321 -0.112 1.00 59.44 94 ASN A C 1
ATOM 779 O O . ASN A 1 94 ? 16.780 7.442 -0.350 1.00 59.44 94 ASN A O 1
ATOM 783 N N . PRO A 1 95 ? 16.799 5.622 0.952 1.00 56.38 95 PRO A N 1
ATOM 784 C CA . PRO A 1 95 ? 15.885 6.165 1.960 1.00 56.38 95 PRO A CA 1
ATOM 785 C C . PRO A 1 95 ? 16.255 7.555 2.521 1.00 56.38 95 PRO A C 1
ATOM 787 O O . PRO A 1 95 ? 15.365 8.237 3.026 1.00 56.38 95 PRO A O 1
ATOM 790 N N . TYR A 1 96 ? 17.509 8.011 2.410 1.00 53.88 96 TYR A N 1
ATOM 791 C CA . TYR A 1 96 ? 17.934 9.376 2.772 1.00 53.88 96 TYR A CA 1
ATOM 792 C C . TYR A 1 96 ? 17.760 10.441 1.669 1.00 53.88 96 TYR A C 1
ATOM 794 O O . TYR A 1 96 ? 17.896 11.625 1.963 1.00 53.88 96 TYR A O 1
ATOM 802 N N . SER A 1 97 ? 17.481 10.059 0.417 1.00 56.59 97 SER A N 1
ATOM 803 C CA . SER A 1 97 ? 17.307 10.981 -0.723 1.00 56.59 97 SER A CA 1
ATOM 804 C C . SER A 1 97 ? 15.867 11.087 -1.235 1.00 56.59 97 SER A C 1
ATOM 806 O O . SER A 1 97 ? 15.595 11.860 -2.153 1.00 56.59 97 SER A O 1
ATOM 808 N N . SER A 1 98 ? 14.933 10.330 -0.656 1.00 59.25 98 SER A N 1
ATOM 809 C CA . SER A 1 98 ? 13.511 10.440 -0.986 1.00 59.25 98 SER A CA 1
ATOM 810 C C . SER A 1 98 ? 12.839 11.589 -0.220 1.00 59.25 98 SER A C 1
ATOM 812 O O . SER A 1 98 ? 13.262 11.953 0.878 1.00 59.25 98 SER A O 1
ATOM 814 N N . ASN A 1 99 ? 11.743 12.131 -0.767 1.00 60.75 99 ASN A N 1
ATOM 815 C CA . ASN A 1 99 ? 10.947 13.187 -0.118 1.00 60.75 99 ASN A CA 1
ATOM 816 C C . ASN A 1 99 ? 10.368 12.764 1.252 1.00 60.75 99 ASN A C 1
ATOM 818 O O . ASN A 1 99 ? 9.884 13.609 2.002 1.00 60.75 99 ASN A O 1
ATOM 822 N N . TYR A 1 100 ? 10.420 11.469 1.581 1.00 61.53 100 TYR A N 1
ATOM 823 C CA . TYR A 1 100 ? 10.034 10.915 2.871 1.00 61.53 100 TYR A CA 1
ATOM 824 C C . TYR A 1 100 ? 11.192 10.082 3.436 1.00 61.53 100 TYR A C 1
ATOM 826 O O . TYR A 1 100 ? 11.374 8.952 2.997 1.00 61.53 100 TYR A O 1
ATOM 834 N N . PRO A 1 101 ? 11.954 10.552 4.438 1.00 65.19 101 PRO A N 1
ATOM 835 C CA . PRO A 1 101 ? 13.084 9.788 4.962 1.00 65.19 101 PRO A CA 1
ATOM 836 C C . PRO A 1 101 ? 12.652 8.368 5.359 1.00 65.19 101 PRO A C 1
ATOM 838 O O . PRO A 1 101 ? 11.602 8.183 5.986 1.00 65.19 101 PRO A O 1
ATOM 841 N N . ASN A 1 102 ? 13.438 7.362 4.972 1.00 74.62 102 ASN A N 1
ATOM 842 C CA . ASN A 1 102 ? 13.116 5.939 5.136 1.00 74.62 102 ASN A CA 1
ATOM 843 C C . ASN A 1 102 ? 11.832 5.497 4.408 1.00 74.62 102 ASN A C 1
ATOM 845 O O . ASN A 1 102 ? 10.975 4.848 5.011 1.00 74.62 102 ASN A O 1
ATOM 849 N N . ASP A 1 103 ? 11.662 5.879 3.141 1.00 85.50 103 ASP A N 1
ATOM 850 C CA . ASP A 1 103 ? 10.566 5.415 2.282 1.00 85.50 103 ASP A CA 1
ATOM 851 C C . ASP A 1 103 ? 11.100 4.598 1.102 1.00 85.50 103 ASP A C 1
ATOM 853 O O . ASP A 1 103 ? 12.157 4.894 0.544 1.00 85.50 103 ASP A O 1
ATOM 857 N N . THR A 1 104 ? 10.370 3.547 0.738 1.00 89.62 104 THR A N 1
ATOM 858 C CA . THR A 1 104 ? 10.701 2.714 -0.419 1.00 89.62 104 THR A CA 1
ATOM 859 C C . THR A 1 104 ? 10.103 3.348 -1.663 1.00 89.62 104 THR A C 1
ATOM 861 O O . THR A 1 104 ? 8.902 3.632 -1.703 1.00 89.62 104 THR A O 1
ATOM 864 N N .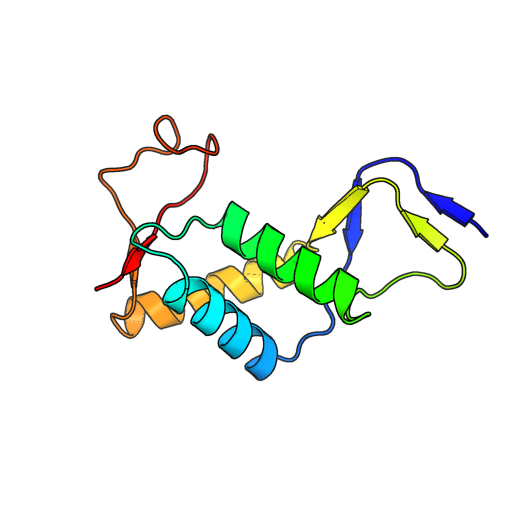 VAL A 1 105 ? 10.942 3.554 -2.675 1.00 90.69 105 VAL A N 1
ATOM 865 C CA . VAL A 1 105 ? 10.544 4.115 -3.965 1.00 90.69 105 VAL A CA 1
ATOM 866 C C . VAL A 1 105 ? 10.424 2.988 -4.986 1.00 90.69 105 VAL A C 1
ATOM 868 O O . VAL A 1 105 ? 11.289 2.117 -5.078 1.00 90.69 105 VAL A O 1
ATOM 871 N N . PHE A 1 106 ? 9.337 3.017 -5.744 1.00 92.44 106 PHE A N 1
ATOM 872 C CA . PHE A 1 106 ? 9.056 2.142 -6.867 1.00 92.44 106 PHE A CA 1
ATOM 873 C C . PHE A 1 106 ? 8.934 2.979 -8.140 1.00 92.44 106 PHE A C 1
ATOM 875 O O . PHE A 1 106 ? 8.375 4.079 -8.114 1.00 92.44 106 PHE A O 1
ATOM 882 N N . ILE A 1 107 ? 9.418 2.433 -9.249 1.00 92.12 107 ILE A N 1
ATOM 883 C CA . ILE A 1 107 ? 9.308 3.009 -10.592 1.00 92.12 107 ILE A CA 1
ATOM 884 C C . ILE A 1 107 ? 8.478 2.053 -11.439 1.00 92.12 107 ILE A C 1
ATOM 886 O O . ILE A 1 107 ? 8.526 0.838 -11.232 1.00 92.12 107 ILE A O 1
ATOM 890 N N . LYS A 1 108 ? 7.695 2.597 -12.367 1.00 92.31 108 LYS A N 1
ATOM 891 C CA . LYS A 1 108 ? 6.978 1.794 -13.364 1.00 92.31 108 LYS A CA 1
ATOM 892 C C . LYS A 1 108 ? 7.966 1.191 -14.363 1.00 92.31 108 LYS A C 1
ATOM 894 O O . LYS A 1 108 ? 8.993 1.806 -14.643 1.00 92.31 108 LYS A O 1
ATOM 899 N N . TYR A 1 109 ? 7.661 0.004 -14.877 1.00 86.62 109 TYR A N 1
ATOM 900 C CA . TYR A 1 109 ? 8.389 -0.534 -16.031 1.00 86.62 109 TYR A CA 1
ATOM 901 C C . TYR A 1 109 ? 8.154 0.283 -17.305 1.00 86.62 109 TYR A C 1
ATOM 903 O O . TYR A 1 109 ? 7.079 0.917 -17.419 1.00 86.62 109 TYR A O 1
#

Radius of gyration: 15.02 Å; chains: 1; bounding box: 39×24×38 Å

Secondary structure (DSSP, 8-state):
-EEEEEEEEE-B---HHHHHHHHHHHHHHSSSEEEHHHHHHHHHHHHHHTT-B-PPTTEEEEEEEE-HHHHHHHHHHHHHHHHTTSEEE-SSS-TTTSSSTT--EEEE-